Protein AF-A0A3N5GB85-F1 (afdb_monomer_lite)

Sequence (79 aa):
MALATGKDPAVRELPSPDVIAKVLLGGDLAQLTSAQKVSYYKNLCESLGLNPLTKPFEYLRLSGREVLYATRNCTDQLR

Foldseek 3Di:
DDDDPDPDPPPLPDPPVVLVCCCVVVVACPPDDPVRVVSVLVVVCVVQVHDVVQCQWDFDQDPNGTHTHGDPSVVVPND

Radius of gyration: 15.91 Å; chains: 1; bounding box: 43×37×43 Å

Structure (mmCIF, N/CA/C/O backbone):
data_AF-A0A3N5GB85-F1
#
_entry.id   AF-A0A3N5GB85-F1
#
loop_
_atom_site.group_PDB
_atom_site.id
_atom_site.type_symbol
_atom_site.label_atom_id
_atom_site.label_alt_id
_atom_site.label_comp_id
_atom_site.label_asym_id
_atom_site.label_entity_id
_atom_site.label_seq_id
_atom_site.pdbx_PDB_ins_code
_atom_site.Cartn_x
_atom_site.Cartn_y
_atom_site.Cartn_z
_atom_site.occupancy
_atom_site.B_iso_or_equiv
_atom_site.auth_seq_id
_atom_site.auth_comp_id
_atom_site.auth_asym_id
_atom_site.auth_atom_id
_atom_site.pdbx_PDB_model_num
ATOM 1 N N . MET A 1 1 ? 28.058 -29.619 26.061 1.00 35.69 1 MET A N 1
ATOM 2 C CA . MET A 1 1 ? 26.694 -29.755 26.620 1.00 35.69 1 MET A CA 1
ATOM 3 C C . MET A 1 1 ? 25.917 -28.532 26.157 1.00 35.69 1 MET A C 1
ATOM 5 O O . MET A 1 1 ? 26.193 -27.456 26.653 1.00 35.69 1 MET A O 1
ATOM 9 N N . ALA A 1 2 ? 25.327 -28.591 24.960 1.00 39.06 2 ALA A N 1
ATOM 10 C CA . ALA A 1 2 ? 23.929 -28.990 24.702 1.00 39.06 2 ALA A CA 1
ATOM 11 C C . ALA A 1 2 ? 22.953 -27.871 25.130 1.00 39.06 2 ALA A C 1
ATOM 13 O O . ALA A 1 2 ? 22.988 -27.494 26.289 1.00 39.06 2 ALA A O 1
ATOM 14 N N . LEU A 1 3 ? 22.077 -27.277 24.314 1.00 38.62 3 LEU A N 1
ATOM 15 C CA . LEU A 1 3 ? 21.623 -27.460 22.929 1.00 38.62 3 LEU A CA 1
ATOM 16 C C . LEU A 1 3 ? 21.019 -26.116 22.466 1.00 38.62 3 LEU A C 1
ATOM 18 O O . LEU A 1 3 ? 20.574 -25.314 23.283 1.00 38.62 3 LEU A O 1
ATOM 22 N N . ALA A 1 4 ? 21.010 -25.893 21.156 1.00 48.59 4 ALA A N 1
ATOM 23 C CA . ALA A 1 4 ? 20.446 -24.732 20.484 1.00 48.59 4 ALA A CA 1
ATOM 24 C C . ALA A 1 4 ? 18.923 -24.593 20.677 1.00 48.59 4 ALA A C 1
ATOM 26 O O . ALA A 1 4 ? 18.180 -25.534 20.407 1.00 48.59 4 ALA A O 1
ATOM 27 N N . THR A 1 5 ? 18.452 -23.389 21.002 1.00 46.12 5 THR A N 1
ATOM 28 C CA . THR A 1 5 ? 17.132 -22.909 20.567 1.00 46.12 5 THR A CA 1
ATOM 29 C C . THR A 1 5 ? 17.347 -22.067 19.319 1.00 46.12 5 THR A C 1
ATOM 31 O O . THR A 1 5 ? 17.698 -20.888 19.382 1.00 46.12 5 THR A O 1
ATOM 34 N N . GLY A 1 6 ? 17.196 -22.717 18.164 1.00 42.00 6 GLY A N 1
ATOM 35 C CA . GLY A 1 6 ? 17.091 -22.047 16.878 1.00 42.00 6 GLY A CA 1
ATOM 36 C C . GLY A 1 6 ? 15.920 -21.072 16.921 1.00 42.00 6 GLY A C 1
ATOM 37 O O . GLY A 1 6 ? 14.770 -21.469 17.078 1.00 42.00 6 GLY A O 1
ATOM 38 N N . LYS A 1 7 ? 16.224 -19.778 16.832 1.00 45.16 7 LYS A N 1
ATOM 39 C CA . LYS A 1 7 ? 15.248 -18.754 16.480 1.00 45.16 7 LYS A CA 1
ATOM 40 C C . LYS A 1 7 ? 15.291 -18.645 14.966 1.00 45.16 7 LYS A C 1
ATOM 42 O O . LYS A 1 7 ? 16.032 -17.827 14.425 1.00 45.16 7 LYS A O 1
ATOM 47 N N . ASP A 1 8 ? 14.553 -19.522 14.297 1.00 38.47 8 ASP A N 1
ATOM 48 C CA . ASP A 1 8 ? 14.323 -19.411 12.863 1.00 38.47 8 ASP A CA 1
ATOM 49 C C . ASP A 1 8 ? 13.741 -18.016 12.565 1.00 38.47 8 ASP A C 1
ATOM 51 O O . ASP A 1 8 ? 12.683 -17.665 13.095 1.00 38.47 8 ASP A O 1
ATOM 55 N N . PRO A 1 9 ? 14.380 -17.183 11.726 1.00 43.44 9 PRO A N 1
ATOM 56 C CA . PRO A 1 9 ? 13.886 -15.841 11.411 1.00 43.44 9 PRO A CA 1
ATOM 57 C C . PRO A 1 9 ? 12.696 -15.849 10.426 1.00 43.44 9 PRO A C 1
ATOM 59 O O . PRO A 1 9 ? 12.409 -14.833 9.799 1.00 43.44 9 PRO A O 1
ATOM 62 N N . ALA A 1 10 ? 12.004 -16.984 10.267 1.00 50.91 10 ALA A N 1
ATOM 63 C CA . ALA A 1 10 ? 11.032 -17.238 9.202 1.00 50.91 10 ALA A CA 1
ATOM 64 C C . ALA A 1 10 ? 9.610 -17.579 9.693 1.00 50.91 10 ALA A C 1
ATOM 66 O O . ALA A 1 10 ? 8.782 -18.031 8.902 1.00 50.91 10 ALA A O 1
ATOM 67 N N . VAL A 1 11 ? 9.280 -17.354 10.969 1.00 44.91 11 VAL A N 1
ATOM 68 C CA . VAL A 1 11 ? 7.881 -17.451 11.415 1.00 44.91 11 VAL A CA 1
ATOM 69 C C . VAL A 1 11 ? 7.163 -16.163 11.001 1.00 44.91 11 VAL A C 1
ATOM 71 O O . VAL A 1 11 ? 7.253 -15.138 11.672 1.00 44.91 11 VAL A O 1
ATOM 74 N N . ARG A 1 12 ? 6.482 -16.201 9.847 1.00 53.06 12 ARG A N 1
ATOM 75 C CA . ARG A 1 12 ? 5.485 -15.197 9.441 1.00 53.06 12 ARG A CA 1
ATOM 76 C C . ARG A 1 12 ? 4.401 -15.167 10.516 1.00 53.06 12 ARG A C 1
ATOM 78 O O . ARG A 1 12 ? 3.510 -16.011 10.512 1.00 53.06 12 ARG A O 1
ATOM 85 N N . GLU A 1 13 ? 4.474 -14.214 11.436 1.00 49.75 13 GLU A N 1
ATOM 86 C CA . GLU A 1 13 ? 3.359 -13.903 12.325 1.00 49.75 13 GLU A CA 1
ATOM 87 C C . GLU A 1 13 ? 2.254 -13.302 11.449 1.00 49.75 13 GLU A C 1
ATOM 89 O O . GLU A 1 13 ? 2.234 -12.110 11.133 1.00 49.75 13 GLU A O 1
ATOM 94 N N . LEU A 1 14 ? 1.410 -14.185 10.911 1.00 52.97 14 LEU A N 1
ATOM 95 C CA . LEU A 1 14 ? 0.243 -13.795 10.141 1.00 52.97 14 LEU A CA 1
ATOM 96 C C . LEU A 1 14 ? -0.620 -12.927 11.065 1.00 52.97 14 LEU A C 1
ATOM 98 O O . LEU A 1 14 ? -0.843 -13.321 12.214 1.00 52.97 14 LEU A O 1
ATOM 102 N N . PRO A 1 15 ? -1.086 -11.749 10.609 1.00 57.34 15 PRO A N 1
ATOM 103 C CA . PRO A 1 15 ? -2.019 -10.959 11.398 1.00 57.34 15 PRO A CA 1
ATOM 104 C C . PRO A 1 15 ? -3.183 -11.860 11.816 1.00 57.34 15 PRO A C 1
ATOM 106 O O . PRO A 1 15 ? -3.597 -12.727 11.046 1.00 57.34 15 PRO A O 1
ATOM 109 N N . SER A 1 16 ? -3.662 -11.694 13.050 1.00 58.25 16 SER A N 1
ATOM 110 C CA . SER A 1 16 ? -4.692 -12.560 13.622 1.00 58.25 16 SER A CA 1
ATOM 111 C C . SER A 1 16 ? -5.861 -12.755 12.640 1.00 58.25 16 SER A C 1
ATOM 113 O O . SER A 1 16 ? -6.219 -11.809 11.933 1.00 58.25 16 SER A O 1
ATOM 115 N N . PRO A 1 17 ? -6.460 -13.958 12.558 1.00 58.88 17 PRO A N 1
ATOM 116 C CA . PRO A 1 17 ? -7.484 -14.283 11.561 1.00 58.88 17 PRO A CA 1
ATOM 117 C C . PRO A 1 17 ? -8.629 -13.265 11.504 1.00 58.88 17 PRO A C 1
ATOM 119 O O . PRO A 1 17 ? -9.113 -12.949 10.421 1.00 58.88 17 PRO A O 1
ATOM 122 N N . ASP A 1 18 ? -8.999 -12.676 12.643 1.00 58.94 18 ASP A N 1
ATOM 123 C CA . ASP A 1 18 ? -10.004 -11.613 12.760 1.00 58.94 18 ASP A CA 1
ATOM 124 C C . ASP A 1 18 ? -9.632 -10.327 12.008 1.00 58.94 18 ASP A C 1
ATOM 126 O O . ASP A 1 18 ? -10.490 -9.635 11.457 1.00 58.94 18 ASP A O 1
ATOM 130 N N . VAL A 1 19 ? -8.341 -9.999 11.966 1.00 60.53 19 VAL A N 1
ATOM 131 C CA . VAL A 1 19 ? -7.798 -8.829 11.269 1.00 60.53 19 VAL A CA 1
ATOM 132 C C . VAL A 1 19 ? -7.818 -9.061 9.762 1.00 60.53 19 VAL A C 1
ATOM 134 O O . VAL A 1 19 ? -8.248 -8.188 9.009 1.00 60.53 19 VAL A O 1
ATOM 137 N N . ILE A 1 20 ? -7.426 -10.258 9.323 1.00 64.12 20 ILE A N 1
ATOM 138 C CA . ILE A 1 20 ? -7.509 -10.670 7.917 1.00 64.12 20 ILE A CA 1
ATOM 139 C C . ILE A 1 20 ? -8.973 -10.708 7.464 1.00 64.12 20 ILE A C 1
ATOM 141 O O . ILE A 1 20 ? -9.301 -10.165 6.413 1.00 64.12 20 ILE A O 1
ATOM 145 N N . ALA A 1 21 ? -9.866 -11.273 8.278 1.00 60.91 21 ALA A N 1
ATOM 146 C CA . ALA A 1 21 ? -11.295 -11.327 8.002 1.00 60.91 21 ALA A CA 1
ATOM 147 C C . ALA A 1 21 ? -11.910 -9.924 7.904 1.00 60.91 21 ALA A C 1
ATOM 149 O O . ALA A 1 21 ? -12.666 -9.667 6.977 1.00 60.91 21 ALA A O 1
ATOM 150 N N . LYS A 1 22 ? -11.554 -8.976 8.781 1.00 61.75 22 LYS A N 1
ATOM 151 C CA . LYS A 1 22 ? -12.033 -7.584 8.673 1.00 61.75 22 LYS A CA 1
ATOM 152 C C . LYS A 1 22 ? -11.564 -6.881 7.400 1.00 61.75 22 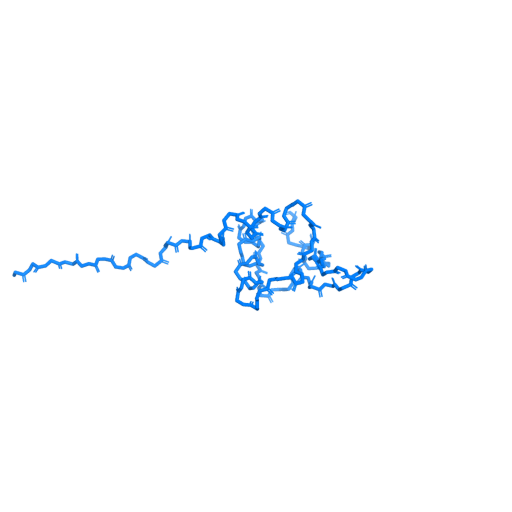LYS A C 1
ATOM 154 O O . LYS A 1 22 ? -12.347 -6.142 6.807 1.00 61.75 22 LYS A O 1
ATOM 159 N N . VAL A 1 23 ? -10.328 -7.118 6.962 1.00 66.38 23 VAL A N 1
ATOM 160 C CA . VAL A 1 23 ? -9.808 -6.535 5.715 1.00 66.38 23 VAL A CA 1
ATOM 161 C C . VAL A 1 23 ? -10.459 -7.187 4.492 1.00 66.38 23 VAL A C 1
ATOM 163 O O . VAL A 1 23 ? -10.908 -6.474 3.599 1.00 66.38 23 VAL A O 1
ATOM 166 N N . LEU A 1 24 ? -10.577 -8.518 4.472 1.00 65.00 24 LEU A N 1
ATOM 167 C CA . LEU A 1 24 ? -11.162 -9.268 3.354 1.00 65.00 24 LEU A CA 1
ATOM 168 C C . LEU A 1 24 ? -12.690 -9.126 3.254 1.00 65.00 24 LEU A C 1
ATOM 170 O O . LEU A 1 24 ? -13.218 -9.098 2.148 1.00 65.00 24 LEU A O 1
ATOM 174 N N . LEU A 1 25 ? -13.404 -9.035 4.381 1.00 63.56 25 LEU A N 1
ATOM 175 C CA . LEU A 1 25 ? -14.873 -8.960 4.424 1.00 63.56 25 LEU A CA 1
ATOM 176 C C . LEU A 1 25 ? -15.390 -7.518 4.510 1.00 63.56 25 LEU A C 1
ATOM 178 O O . LEU A 1 25 ? -16.450 -7.212 3.971 1.00 63.56 25 LEU A O 1
ATOM 182 N N . GLY A 1 26 ? -14.673 -6.629 5.206 1.00 65.25 26 GLY A N 1
ATOM 183 C CA . GLY A 1 26 ? -15.089 -5.240 5.433 1.00 65.25 26 GLY A CA 1
ATOM 184 C C . GLY A 1 26 ? -14.491 -4.234 4.447 1.00 65.25 26 GLY A C 1
ATOM 185 O O . GLY A 1 26 ? -15.069 -3.164 4.240 1.00 65.25 26 GLY A O 1
ATOM 186 N N . GLY A 1 27 ? -13.347 -4.561 3.836 1.00 68.31 27 GLY A N 1
ATOM 187 C CA . GLY A 1 27 ? -12.646 -3.691 2.888 1.00 68.31 27 GLY A CA 1
ATOM 188 C C . GLY A 1 27 ? -12.110 -2.386 3.492 1.00 68.31 27 GLY A C 1
ATOM 189 O O . GLY A 1 27 ? -11.670 -1.522 2.742 1.00 68.31 27 GLY A O 1
ATOM 190 N N . ASP A 1 28 ? -12.160 -2.222 4.818 1.00 80.00 28 ASP A N 1
ATOM 191 C CA . ASP A 1 28 ? -11.699 -1.026 5.527 1.00 80.00 28 ASP A CA 1
ATOM 192 C C . ASP A 1 28 ? -10.450 -1.335 6.363 1.00 80.00 28 ASP A C 1
ATOM 194 O O . ASP A 1 28 ? -10.494 -2.055 7.364 1.00 80.00 28 ASP A O 1
ATOM 198 N N . LEU A 1 29 ? -9.322 -0.765 5.946 1.00 81.56 29 LEU A N 1
ATOM 199 C CA . LEU A 1 29 ? -8.019 -0.878 6.596 1.00 81.56 29 LEU A CA 1
ATOM 200 C C . LEU A 1 29 ? -7.818 0.181 7.696 1.00 81.56 29 LEU A C 1
ATOM 202 O O . LEU A 1 29 ? -6.777 0.181 8.359 1.00 81.56 29 LEU A O 1
ATOM 206 N N . ALA A 1 30 ? -8.801 1.059 7.946 1.00 80.00 30 ALA A N 1
ATOM 207 C CA . ALA A 1 30 ? -8.665 2.159 8.903 1.00 80.00 30 ALA A CA 1
ATOM 208 C C . ALA A 1 30 ? -8.475 1.674 10.349 1.00 80.00 30 ALA A C 1
ATOM 210 O O . ALA A 1 30 ? -7.837 2.362 11.143 1.00 80.00 30 ALA A O 1
ATOM 211 N N . GLN A 1 31 ? -9.000 0.490 10.684 1.00 77.31 31 GLN A N 1
ATOM 212 C CA . GLN A 1 31 ? -8.901 -0.110 12.021 1.00 77.31 31 GLN A CA 1
ATOM 213 C C . GLN A 1 31 ? -7.548 -0.785 12.293 1.00 77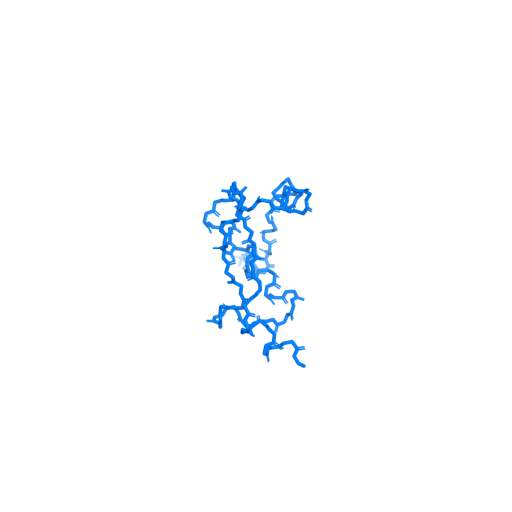.31 31 GLN A C 1
ATOM 215 O O . GLN A 1 31 ? -7.304 -1.236 13.412 1.00 77.31 31 GLN A O 1
ATOM 220 N N . LEU A 1 32 ? -6.672 -0.888 11.290 1.00 78.31 32 LEU A N 1
ATOM 221 C CA . LEU A 1 32 ? -5.356 -1.493 11.460 1.00 78.31 32 LEU A CA 1
ATOM 222 C C . LEU A 1 32 ? -4.403 -0.533 12.169 1.00 78.31 32 LEU A C 1
ATOM 224 O O . LEU A 1 32 ? -4.340 0.661 11.868 1.00 78.31 32 LEU A O 1
ATOM 228 N N . THR A 1 33 ? -3.581 -1.079 13.056 1.00 83.38 33 THR A N 1
ATOM 229 C CA . THR A 1 33 ? -2.424 -0.356 13.595 1.00 83.38 33 THR A CA 1
ATOM 230 C C . THR A 1 33 ? -1.364 -0.149 12.509 1.00 83.38 33 THR A C 1
ATOM 232 O O . THR A 1 33 ? -1.293 -0.903 11.536 1.00 83.38 33 THR A O 1
ATOM 235 N N . SER A 1 34 ? -0.483 0.840 12.678 1.00 83.44 34 SER A N 1
ATOM 236 C CA . SER A 1 34 ? 0.597 1.111 11.716 1.00 83.44 34 SER A CA 1
ATOM 237 C C . SER A 1 34 ? 1.490 -0.112 11.463 1.00 83.44 34 SER A C 1
ATOM 239 O O . SER A 1 34 ? 1.859 -0.371 10.322 1.00 83.44 34 SER A O 1
ATOM 241 N N . ALA A 1 35 ? 1.782 -0.906 12.500 1.00 82.25 35 ALA A N 1
ATOM 242 C CA . ALA A 1 35 ? 2.558 -2.139 12.364 1.00 82.25 35 ALA A CA 1
ATOM 243 C C . ALA A 1 35 ? 1.825 -3.188 11.509 1.00 82.25 35 ALA A C 1
ATOM 245 O O . ALA A 1 35 ? 2.418 -3.781 10.611 1.00 82.25 35 ALA A O 1
ATOM 246 N N . GLN A 1 36 ? 0.517 -3.366 11.726 1.00 80.81 36 GLN A N 1
ATOM 247 C CA . GLN A 1 36 ? -0.299 -4.289 10.932 1.00 80.81 36 GLN A CA 1
ATOM 248 C C . GLN A 1 36 ? -0.418 -3.848 9.472 1.00 80.81 36 GLN A C 1
ATOM 250 O O . GLN A 1 36 ? -0.368 -4.698 8.588 1.00 80.81 36 GLN A O 1
ATOM 255 N N . LYS A 1 37 ? -0.527 -2.539 9.206 1.00 82.62 37 LYS A N 1
ATOM 256 C CA . LYS A 1 37 ? -0.531 -1.997 7.839 1.00 82.62 37 LYS A CA 1
ATOM 257 C C . LYS A 1 37 ? 0.762 -2.345 7.109 1.00 82.62 37 LYS A C 1
ATOM 259 O O . LYS A 1 37 ? 0.717 -2.916 6.026 1.00 82.62 37 LYS A O 1
ATOM 264 N N . VAL A 1 38 ? 1.912 -2.093 7.734 1.00 84.69 38 VAL A N 1
ATOM 265 C CA . VAL A 1 38 ? 3.220 -2.426 7.146 1.00 84.69 38 VAL A CA 1
ATOM 266 C C . VAL A 1 38 ? 3.347 -3.928 6.881 1.00 84.69 38 VAL A C 1
ATOM 268 O O . VAL A 1 38 ? 3.746 -4.315 5.782 1.00 84.69 38 VAL A O 1
ATOM 271 N N . SER A 1 39 ? 2.964 -4.777 7.839 1.00 84.06 39 SER A N 1
ATOM 272 C CA . SER A 1 39 ? 2.989 -6.233 7.652 1.00 84.06 39 SER A CA 1
ATOM 273 C C . SER A 1 39 ? 2.050 -6.692 6.535 1.00 84.06 39 SER A C 1
ATOM 275 O O . SER A 1 39 ? 2.448 -7.500 5.700 1.00 84.06 39 SER A O 1
ATOM 277 N N . TYR A 1 40 ? 0.829 -6.153 6.469 1.00 83.12 40 TYR A N 1
ATOM 278 C CA . TYR A 1 40 ? -0.137 -6.458 5.411 1.00 83.12 40 TYR A CA 1
ATOM 279 C C . TYR A 1 40 ? 0.390 -6.050 4.033 1.00 83.12 40 TYR A C 1
ATOM 281 O O . TYR A 1 40 ? 0.395 -6.855 3.106 1.00 83.12 40 TYR A O 1
ATOM 289 N N . TYR A 1 41 ? 0.898 -4.823 3.920 1.00 86.19 41 TYR A N 1
ATOM 290 C CA . TYR A 1 41 ? 1.495 -4.296 2.700 1.00 86.19 41 TYR A CA 1
ATOM 291 C C . TYR A 1 41 ? 2.667 -5.159 2.220 1.00 86.19 41 TYR A C 1
ATOM 293 O O . TYR A 1 41 ? 2.731 -5.522 1.045 1.00 86.19 41 TYR A O 1
ATOM 301 N N . LYS A 1 42 ? 3.569 -5.536 3.135 1.00 85.62 42 LYS A N 1
ATOM 302 C CA . LYS A 1 42 ? 4.714 -6.397 2.825 1.00 85.62 42 LYS A CA 1
ATOM 303 C C . LYS A 1 42 ? 4.261 -7.780 2.355 1.00 85.62 42 LYS A C 1
ATOM 305 O O . LYS A 1 42 ? 4.715 -8.228 1.308 1.00 85.62 42 LYS A O 1
ATOM 310 N N . ASN A 1 43 ? 3.335 -8.415 3.074 1.00 83.69 43 ASN A N 1
ATOM 311 C CA . ASN A 1 43 ? 2.809 -9.736 2.721 1.00 83.69 43 ASN A CA 1
ATOM 312 C C . ASN A 1 43 ? 2.092 -9.730 1.362 1.00 83.69 43 ASN A C 1
ATOM 314 O O . ASN A 1 43 ? 2.241 -10.673 0.589 1.00 83.69 43 ASN A O 1
ATOM 318 N N . LEU A 1 44 ? 1.345 -8.666 1.050 1.00 84.50 44 LEU A N 1
ATOM 319 C CA . LEU A 1 44 ? 0.686 -8.514 -0.247 1.00 84.50 44 LEU A CA 1
ATOM 320 C C . LEU A 1 44 ? 1.709 -8.364 -1.379 1.00 84.50 44 LEU A C 1
ATOM 322 O O . LEU A 1 44 ? 1.585 -9.030 -2.403 1.00 84.50 44 LEU A O 1
ATOM 326 N N . CYS A 1 45 ? 2.738 -7.534 -1.178 1.00 86.44 45 CYS A N 1
ATOM 327 C CA . CYS A 1 45 ? 3.824 -7.391 -2.147 1.00 86.44 45 CYS A CA 1
ATOM 328 C C . CYS A 1 45 ? 4.546 -8.728 -2.368 1.00 86.44 45 CYS A C 1
ATOM 330 O O . CYS A 1 45 ? 4.734 -9.130 -3.509 1.00 86.44 45 CYS A O 1
ATOM 332 N N . GLU A 1 46 ? 4.877 -9.457 -1.298 1.00 85.94 46 GLU A N 1
ATOM 333 C CA . GLU A 1 46 ? 5.517 -10.777 -1.383 1.00 85.94 46 GLU A CA 1
ATOM 334 C C . GLU A 1 46 ? 4.645 -11.809 -2.108 1.00 85.94 46 GLU A C 1
ATOM 336 O O . GLU A 1 46 ? 5.159 -12.575 -2.918 1.00 85.94 46 GLU A O 1
ATOM 341 N N . SER A 1 47 ? 3.333 -11.824 -1.852 1.00 82.69 47 SER A N 1
ATOM 342 C CA . SER A 1 47 ? 2.405 -12.744 -2.522 1.00 82.69 47 SER A CA 1
ATOM 343 C C . SER A 1 47 ? 2.278 -12.473 -4.021 1.00 82.69 47 SER A C 1
ATOM 345 O O . SER A 1 47 ? 1.979 -13.396 -4.774 1.00 82.69 47 SER A O 1
ATOM 347 N N . LEU A 1 48 ? 2.456 -11.220 -4.442 1.00 84.94 48 LEU A N 1
ATOM 348 C CA . LEU A 1 48 ? 2.349 -10.795 -5.838 1.00 84.94 48 LEU A CA 1
ATOM 349 C C . LEU A 1 48 ? 3.714 -10.728 -6.542 1.00 84.94 48 LEU A C 1
ATOM 351 O O . LEU A 1 48 ? 3.766 -10.414 -7.725 1.00 84.94 48 LEU A O 1
ATOM 355 N N . GLY A 1 49 ? 4.814 -10.995 -5.829 1.00 87.06 49 GLY A N 1
ATOM 356 C CA . GLY A 1 49 ? 6.173 -10.864 -6.366 1.00 87.06 49 GLY A CA 1
ATOM 357 C C . GLY A 1 49 ? 6.607 -9.415 -6.624 1.00 87.06 49 GLY A C 1
ATOM 358 O O . GLY A 1 49 ? 7.499 -9.173 -7.432 1.00 87.06 49 GLY A O 1
ATOM 359 N N . LEU A 1 50 ? 5.987 -8.446 -5.950 1.00 88.69 50 LEU A N 1
ATOM 360 C CA . LEU A 1 50 ? 6.244 -7.016 -6.112 1.00 88.69 50 LEU A CA 1
ATOM 361 C C . LEU A 1 50 ? 7.323 -6.522 -5.143 1.00 88.69 50 LEU A C 1
ATOM 363 O O . LEU A 1 50 ? 7.406 -6.958 -3.994 1.00 88.69 50 LEU A O 1
ATOM 367 N N . ASN A 1 51 ? 8.108 -5.534 -5.570 1.00 88.31 51 ASN A N 1
ATOM 368 C CA . ASN A 1 51 ? 9.088 -4.852 -4.736 1.00 88.31 51 ASN A CA 1
ATOM 369 C C . ASN A 1 51 ? 8.409 -3.791 -3.841 1.00 88.31 51 ASN A C 1
ATOM 371 O O . ASN A 1 51 ? 7.995 -2.738 -4.342 1.00 88.31 51 ASN A O 1
ATOM 375 N N . PRO A 1 52 ? 8.368 -3.978 -2.507 1.00 85.44 52 PRO A N 1
ATOM 376 C CA . PRO A 1 52 ? 7.680 -3.065 -1.594 1.00 85.44 52 PRO A CA 1
ATOM 377 C C . PRO A 1 52 ? 8.298 -1.658 -1.536 1.00 85.44 52 PRO A C 1
ATOM 379 O O . PRO A 1 52 ? 7.590 -0.703 -1.206 1.00 85.44 52 PRO A O 1
ATOM 382 N N . LEU A 1 53 ? 9.585 -1.499 -1.876 1.00 87.94 53 LEU A N 1
ATOM 383 C CA . LEU A 1 53 ? 10.293 -0.209 -1.836 1.00 87.94 53 LEU A CA 1
ATOM 384 C C . LEU A 1 53 ? 9.862 0.746 -2.953 1.00 87.94 53 LEU A C 1
ATOM 386 O O . LEU A 1 53 ? 10.033 1.956 -2.838 1.00 87.94 53 LEU A O 1
ATOM 390 N N . THR A 1 54 ? 9.271 0.211 -4.019 1.00 88.88 54 THR A N 1
ATOM 391 C CA . THR A 1 54 ? 8.799 1.000 -5.165 1.00 88.88 54 THR A CA 1
ATOM 392 C C . THR A 1 54 ? 7.429 1.638 -4.932 1.00 88.88 54 THR A C 1
ATOM 394 O O . THR A 1 54 ? 6.908 2.310 -5.817 1.00 88.88 54 THR A O 1
ATOM 397 N N . LYS A 1 55 ? 6.839 1.457 -3.744 1.00 86.75 55 LYS A N 1
ATOM 398 C CA . LYS A 1 55 ? 5.492 1.943 -3.405 1.00 86.75 55 LYS A CA 1
ATOM 399 C C . LYS A 1 55 ? 4.408 1.516 -4.421 1.00 86.75 55 LYS A C 1
ATOM 401 O O . LYS A 1 55 ? 3.704 2.374 -4.957 1.00 86.75 55 LYS A O 1
ATOM 406 N N . PRO A 1 56 ? 4.250 0.207 -4.716 1.00 89.62 56 PRO A N 1
ATOM 407 C CA . PRO A 1 56 ? 3.182 -0.295 -5.585 1.00 89.62 56 PRO A CA 1
ATOM 408 C C . PRO A 1 56 ? 1.770 -0.004 -5.064 1.00 89.62 56 PRO A C 1
ATOM 410 O O . PRO A 1 56 ? 0.837 0.076 -5.857 1.00 89.62 56 PRO A O 1
ATOM 413 N N . PHE A 1 57 ? 1.588 0.172 -3.756 1.00 90.88 57 PHE A N 1
ATOM 414 C CA . PHE A 1 57 ? 0.279 0.475 -3.191 1.00 90.88 57 PHE A CA 1
ATOM 415 C C . PHE A 1 57 ? 0.315 1.685 -2.267 1.00 90.88 57 PHE A C 1
ATOM 417 O O . PHE A 1 57 ? 1.307 1.922 -1.576 1.00 90.88 57 PHE A O 1
ATOM 424 N N . GLU A 1 58 ? -0.797 2.410 -2.214 1.00 89.81 58 GLU A N 1
ATOM 425 C CA . GLU A 1 58 ? -0.998 3.537 -1.310 1.00 89.81 58 GLU A CA 1
ATOM 426 C C . GLU A 1 58 ? -2.273 3.367 -0.486 1.00 89.81 58 GLU A C 1
ATOM 428 O O . GLU A 1 58 ? -3.286 2.860 -0.964 1.00 89.81 58 GLU A O 1
ATOM 433 N N . TYR A 1 59 ? -2.222 3.812 0.768 1.00 87.69 59 TYR A N 1
ATOM 434 C CA . TYR A 1 59 ? -3.398 3.882 1.626 1.00 87.69 59 TYR A CA 1
ATOM 435 C C . TYR A 1 59 ? -4.171 5.156 1.298 1.00 87.69 59 TYR A C 1
ATOM 437 O O . TYR A 1 59 ? -3.735 6.256 1.641 1.00 87.69 59 TYR A O 1
ATOM 445 N N . LEU A 1 60 ? -5.321 5.011 0.644 1.00 89.31 60 LEU A N 1
ATOM 446 C CA . LEU A 1 60 ? -6.223 6.120 0.346 1.00 89.31 60 LEU A CA 1
ATOM 447 C C . LEU A 1 60 ? -7.476 6.020 1.210 1.00 89.31 60 LEU A C 1
ATOM 449 O O . LEU A 1 60 ? -8.049 4.946 1.376 1.00 89.31 60 LEU A O 1
ATOM 453 N N . ARG 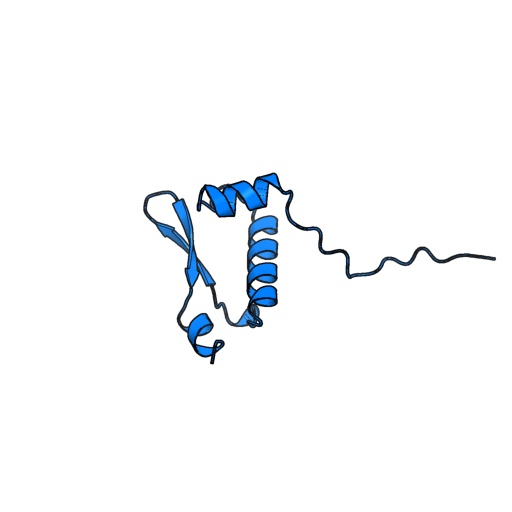A 1 61 ? -7.948 7.159 1.720 1.00 87.75 61 ARG A N 1
ATOM 454 C CA . ARG A 1 61 ? -9.276 7.244 2.332 1.00 87.75 61 ARG A CA 1
ATOM 455 C C . ARG A 1 61 ? -10.307 7.624 1.282 1.00 87.75 61 ARG A C 1
ATOM 457 O O . ARG A 1 61 ? -10.294 8.746 0.786 1.00 87.75 61 ARG A O 1
ATOM 464 N N . LEU A 1 62 ? -11.211 6.699 0.978 1.00 85.06 62 LEU A N 1
ATOM 465 C CA . LEU A 1 62 ? -12.322 6.895 0.052 1.00 85.06 62 LEU A CA 1
ATOM 466 C C . LEU A 1 62 ? -13.636 6.687 0.804 1.00 85.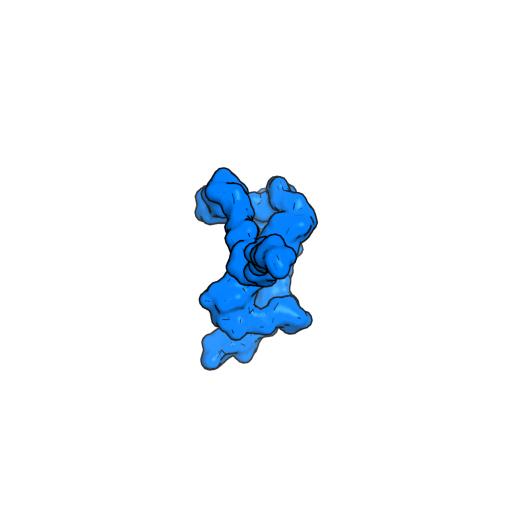06 62 LEU A C 1
ATOM 468 O O . LEU A 1 62 ? -13.842 5.652 1.435 1.00 85.06 62 LEU A O 1
ATOM 472 N N . SER A 1 63 ? -14.525 7.682 0.759 1.00 83.62 63 SER A N 1
ATOM 473 C CA . SER A 1 63 ? -15.872 7.605 1.353 1.00 83.62 63 SER A CA 1
ATOM 474 C C . SER A 1 63 ? -15.892 7.145 2.822 1.00 83.62 63 SER A C 1
ATOM 476 O O . SER A 1 63 ? -16.762 6.384 3.238 1.00 83.62 63 SER A O 1
ATOM 478 N N . GLY A 1 64 ? -14.905 7.586 3.610 1.00 83.88 64 GLY A N 1
ATOM 479 C CA . GLY A 1 64 ? -14.793 7.263 5.036 1.00 83.88 64 GLY A CA 1
ATOM 480 C C . GLY A 1 64 ? -14.140 5.915 5.362 1.00 83.88 64 GLY A C 1
ATOM 481 O O . GLY A 1 64 ? -13.989 5.613 6.541 1.00 83.88 64 GLY A O 1
ATOM 482 N N . ARG A 1 65 ? -13.714 5.136 4.360 1.00 83.31 65 ARG A N 1
ATOM 483 C CA . ARG A 1 65 ? -12.953 3.887 4.541 1.00 83.31 65 ARG A CA 1
ATOM 484 C C . ARG A 1 65 ? -11.527 4.071 4.066 1.00 83.31 65 ARG A C 1
ATOM 486 O O . ARG A 1 65 ? -11.284 4.812 3.115 1.00 83.31 65 ARG A O 1
ATOM 493 N N . GLU A 1 66 ? -10.583 3.405 4.711 1.00 88.00 66 GLU A N 1
ATOM 494 C CA . GLU A 1 66 ? -9.210 3.352 4.226 1.00 88.00 66 GLU A CA 1
ATOM 495 C C . GLU A 1 66 ? -9.033 2.110 3.360 1.00 88.00 66 GLU A C 1
ATOM 497 O O . GLU A 1 66 ? -9.287 0.997 3.805 1.00 88.00 66 GLU A O 1
ATOM 502 N N . VAL A 1 67 ? -8.611 2.301 2.117 1.00 87.31 67 VAL A N 1
ATOM 503 C CA . VAL A 1 67 ? -8.415 1.233 1.141 1.00 87.31 67 VAL A CA 1
ATOM 504 C C . VAL A 1 67 ? -6.978 1.229 0.650 1.00 87.31 67 VAL A C 1
ATOM 506 O O . VAL A 1 67 ? -6.304 2.260 0.632 1.00 87.31 67 VAL A O 1
ATOM 509 N N . LEU A 1 68 ? -6.512 0.055 0.235 1.00 87.31 68 LEU A N 1
ATOM 510 C CA . LEU A 1 68 ? -5.212 -0.096 -0.393 1.00 87.31 68 LEU A CA 1
ATOM 511 C C . LEU A 1 68 ? -5.377 0.052 -1.912 1.00 87.31 68 LEU A C 1
ATOM 513 O O . LEU A 1 68 ? -5.939 -0.822 -2.569 1.00 87.31 68 LEU A O 1
ATOM 517 N N . TYR A 1 69 ? -4.920 1.170 -2.462 1.00 89.00 69 TYR A N 1
ATOM 518 C CA . TYR A 1 69 ? -5.037 1.494 -3.879 1.00 89.00 69 TYR A CA 1
ATOM 519 C C . TYR A 1 69 ? -3.767 1.095 -4.633 1.00 89.00 69 TYR A C 1
ATOM 521 O O . TYR A 1 69 ? -2.660 1.422 -4.205 1.00 89.00 69 TYR A O 1
ATOM 529 N N . ALA A 1 70 ? -3.916 0.402 -5.762 1.00 90.25 70 ALA A N 1
ATOM 530 C CA . ALA A 1 70 ? -2.794 0.036 -6.621 1.00 90.25 70 ALA A CA 1
ATOM 531 C C . ALA A 1 70 ? -2.333 1.242 -7.449 1.00 90.25 70 ALA A C 1
ATOM 533 O O . ALA A 1 70 ? -3.111 1.839 -8.193 1.00 90.25 70 ALA A O 1
ATOM 534 N N . THR A 1 71 ? -1.057 1.599 -7.331 1.00 91.31 71 THR A N 1
ATOM 535 C CA . THR A 1 71 ? -0.452 2.691 -8.097 1.00 91.31 71 THR A CA 1
ATOM 536 C C . THR A 1 71 ? 0.051 2.192 -9.450 1.00 91.31 71 THR A C 1
ATOM 538 O O . THR A 1 71 ? 0.145 0.988 -9.713 1.00 91.31 71 THR A O 1
ATOM 541 N N . ARG A 1 72 ? 0.449 3.126 -10.322 1.00 90.00 72 ARG A N 1
ATOM 542 C CA . ARG A 1 72 ? 1.110 2.797 -11.594 1.00 90.00 72 ARG A CA 1
ATOM 543 C C . ARG A 1 72 ? 2.333 1.889 -11.394 1.00 90.00 72 ARG A C 1
ATOM 545 O O . ARG A 1 72 ? 2.526 0.967 -12.177 1.00 90.00 72 ARG A O 1
ATOM 552 N N . ASN A 1 73 ? 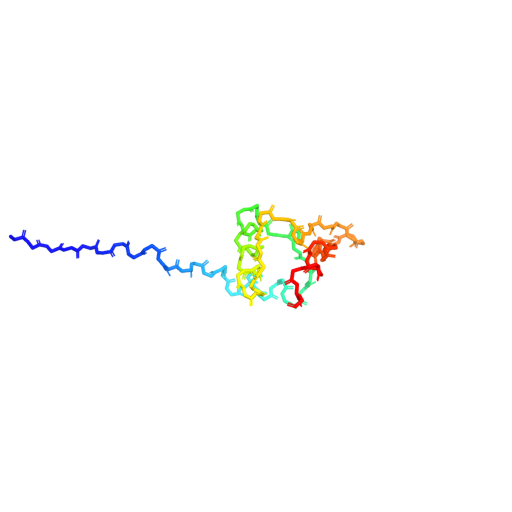3.088 2.082 -10.309 1.00 87.88 73 ASN A N 1
ATOM 553 C CA . ASN A 1 73 ? 4.279 1.287 -9.994 1.00 87.88 73 ASN A CA 1
ATOM 554 C C . ASN A 1 73 ? 3.959 -0.195 -9.751 1.00 87.88 73 ASN A C 1
ATOM 556 O O . ASN A 1 73 ? 4.818 -1.043 -9.980 1.00 87.88 73 ASN A O 1
ATOM 560 N N . CYS A 1 74 ? 2.744 -0.520 -9.294 1.00 89.19 74 CYS A N 1
ATOM 561 C CA . CYS A 1 74 ? 2.279 -1.906 -9.209 1.00 89.19 74 CYS A CA 1
ATOM 562 C C . CYS A 1 74 ? 2.112 -2.507 -10.606 1.00 89.19 74 CYS A C 1
ATOM 564 O O . CYS A 1 74 ? 2.636 -3.578 -10.891 1.00 89.19 74 CYS A O 1
ATOM 566 N N . THR A 1 75 ? 1.450 -1.775 -11.505 1.00 87.00 75 THR A N 1
ATOM 567 C CA . THR A 1 75 ? 1.194 -2.249 -12.874 1.00 87.00 75 THR A CA 1
ATOM 568 C C . THR A 1 75 ? 2.492 -2.419 -13.671 1.00 87.00 75 THR A C 1
ATO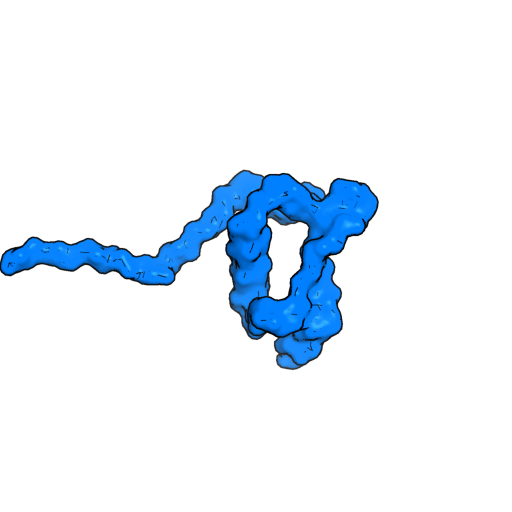M 570 O O . THR A 1 75 ? 2.622 -3.380 -14.420 1.00 87.00 75 THR A O 1
ATOM 573 N N . ASP A 1 76 ? 3.475 -1.534 -13.477 1.00 88.56 76 ASP A N 1
ATOM 574 C CA . ASP A 1 76 ? 4.795 -1.627 -14.122 1.00 88.56 76 ASP A CA 1
ATOM 575 C C . ASP A 1 76 ? 5.590 -2.890 -13.721 1.00 88.56 76 ASP A C 1
ATOM 577 O O . ASP A 1 76 ? 6.450 -3.335 -14.476 1.00 88.56 76 ASP A O 1
ATOM 581 N N . GLN A 1 77 ? 5.293 -3.496 -12.567 1.00 84.94 77 GLN A N 1
ATOM 582 C CA . GLN A 1 77 ? 5.982 -4.695 -12.072 1.00 84.94 77 GLN A CA 1
ATOM 583 C C . GLN A 1 77 ? 5.283 -6.015 -12.408 1.00 84.94 77 GLN A C 1
ATOM 585 O O . GLN A 1 77 ? 5.935 -7.052 -12.392 1.00 84.94 77 GLN A O 1
ATOM 590 N N . LEU A 1 78 ? 3.984 -5.995 -12.714 1.00 83.75 78 LEU A N 1
ATOM 591 C CA . LEU A 1 78 ? 3.184 -7.192 -13.019 1.00 83.75 78 LEU A CA 1
ATOM 592 C C . LEU A 1 78 ? 3.324 -7.674 -14.479 1.00 83.75 78 LEU A C 1
ATOM 594 O O . LEU A 1 78 ? 2.445 -8.382 -14.970 1.00 83.75 78 LEU A O 1
ATOM 598 N N . ARG A 1 79 ? 4.372 -7.247 -15.190 1.00 70.94 79 ARG A N 1
ATOM 599 C CA . ARG A 1 79 ? 4.608 -7.604 -16.596 1.00 70.94 79 ARG A CA 1
ATOM 600 C C . ARG A 1 79 ? 5.121 -9.024 -16.783 1.00 70.94 79 ARG A C 1
ATOM 602 O O . ARG A 1 79 ? 5.937 -9.474 -15.952 1.00 70.94 79 ARG A O 1
#

pLDDT: mean 74.42, std 16.58, range [35.69, 91.31]

Secondary structure (DSSP, 8-state):
--------TT---PPPHHHHHHHHHH---TTS-HHHHHHHHHHHHHHHT--GGG--EEEEEETTEEEEEEPHHHHHH--